Protein AF-A0A061FHM3-F1 (afdb_monomer_lite)

Sequence (66 aa):
MNWRVILISDNNFDGYCPHIVHTVQNLIVLNLGSNRFKERSLNSLETSKTFHVLELEPNSFNASIF

pLDDT: mean 80.97, std 13.06, range [45.34, 97.12]

InterPro domains:
  IPR032675 Leucine-rich repeat domain superfamily [G3DSA:3.80.10.10] (1-66)

Radius of gyration: 11.08 Å; chains: 1; bounding box: 31×23×23 Å

Secondary structure (DSSP, 8-state):
----EEE--SS--EEEPPTHHHH-TT--EEE--SSEEE---THHHHHH---SEEE--SSS--GGG-

Organism: Theobroma cacao (NCBI:txid3641)

Structure (mmCIF, N/CA/C/O backbone):
data_AF-A0A061FHM3-F1
#
_entry.id   AF-A0A061FHM3-F1
#
loop_
_atom_site.group_PDB
_atom_site.id
_atom_site.type_symbol
_atom_site.label_atom_id
_atom_site.label_alt_id
_atom_site.label_comp_id
_atom_site.label_asym_id
_atom_site.label_entity_id
_atom_site.label_seq_id
_atom_site.pdbx_PDB_ins_code
_atom_site.Cartn_x
_atom_site.Cartn_y
_atom_site.Cartn_z
_atom_site.occupancy
_atom_site.B_iso_or_equiv
_atom_site.auth_seq_id
_atom_site.auth_comp_id
_atom_site.auth_asym_id
_atom_site.auth_atom_id
_atom_site.pdbx_PDB_model_num
ATOM 1 N N . MET A 1 1 ? -18.798 9.314 -3.715 1.00 55.88 1 MET A N 1
ATOM 2 C CA . MET A 1 1 ? -19.090 7.883 -3.460 1.00 55.88 1 MET A CA 1
ATOM 3 C C . MET A 1 1 ? -18.594 7.525 -2.062 1.00 55.88 1 MET A C 1
ATOM 5 O O . MET A 1 1 ? -17.580 8.077 -1.658 1.00 55.88 1 MET A O 1
ATOM 9 N N . ASN A 1 2 ? -19.297 6.667 -1.313 1.00 69.88 2 ASN A N 1
ATOM 10 C CA . ASN A 1 2 ? -18.962 6.331 0.082 1.00 69.88 2 ASN A CA 1
ATOM 11 C C . ASN A 1 2 ? -18.252 4.971 0.170 1.00 69.88 2 ASN A C 1
ATOM 13 O O . ASN A 1 2 ? -18.827 3.984 0.623 1.00 69.88 2 ASN A O 1
ATOM 17 N N . TRP A 1 3 ? -17.037 4.893 -0.367 1.00 78.50 3 TRP A N 1
ATOM 18 C CA . TRP A 1 3 ? -16.282 3.641 -0.374 1.00 78.50 3 TRP A CA 1
ATOM 19 C C . TRP A 1 3 ? -15.565 3.483 0.962 1.00 78.50 3 TRP A C 1
ATOM 21 O O . TRP A 1 3 ? -14.798 4.351 1.370 1.00 78.50 3 TRP A O 1
ATOM 31 N N . ARG A 1 4 ? -15.857 2.384 1.657 1.00 89.94 4 ARG A N 1
ATOM 32 C CA . ARG A 1 4 ? -15.275 2.072 2.971 1.00 89.94 4 ARG A CA 1
ATOM 33 C C . ARG A 1 4 ? -14.298 0.902 2.921 1.00 89.94 4 ARG A C 1
ATOM 35 O O . ARG A 1 4 ? -13.446 0.790 3.794 1.00 89.94 4 ARG A O 1
ATOM 42 N N . VAL A 1 5 ? -14.411 0.066 1.892 1.00 91.81 5 VAL A N 1
ATOM 43 C CA . VAL A 1 5 ? -1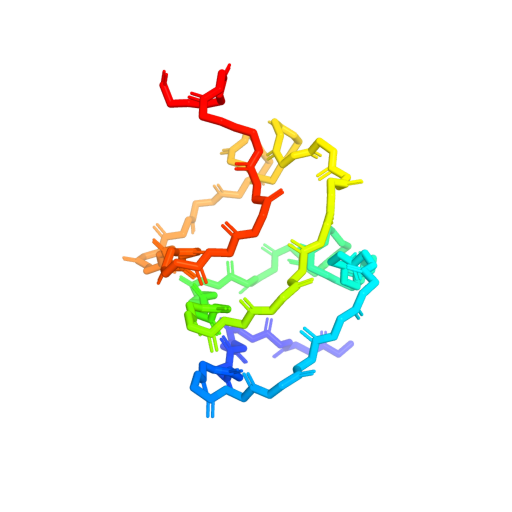3.681 -1.193 1.752 1.00 91.81 5 VAL A CA 1
ATOM 44 C C . VAL A 1 5 ? -13.184 -1.320 0.315 1.00 91.81 5 VAL A C 1
ATOM 46 O O . VAL A 1 5 ? -13.976 -1.188 -0.618 1.00 91.81 5 VAL A O 1
ATOM 49 N N . ILE A 1 6 ? -11.887 -1.573 0.146 1.00 91.00 6 ILE A N 1
ATOM 50 C CA . ILE A 1 6 ? -11.259 -1.935 -1.128 1.00 91.00 6 ILE A CA 1
ATOM 51 C C . ILE A 1 6 ? -10.478 -3.230 -0.898 1.00 91.00 6 ILE A C 1
ATOM 53 O O . ILE A 1 6 ? -9.553 -3.252 -0.089 1.00 91.00 6 ILE A O 1
ATOM 57 N N . LEU A 1 7 ? -10.866 -4.294 -1.603 1.00 93.56 7 LEU A N 1
ATOM 58 C CA . LEU A 1 7 ? -10.240 -5.615 -1.541 1.00 93.56 7 LEU A CA 1
ATOM 59 C C . LEU A 1 7 ? -9.910 -6.057 -2.964 1.00 93.56 7 LEU A C 1
ATOM 61 O O . LEU A 1 7 ? -10.816 -6.371 -3.734 1.00 93.56 7 LEU A O 1
ATOM 65 N N . ILE A 1 8 ? -8.628 -6.037 -3.314 1.00 93.31 8 ILE A N 1
ATOM 66 C CA . ILE A 1 8 ? -8.138 -6.459 -4.633 1.00 93.31 8 ILE A CA 1
ATOM 67 C C . ILE A 1 8 ? -6.852 -7.284 -4.517 1.00 93.31 8 ILE A C 1
ATOM 69 O O . ILE A 1 8 ? -6.000 -7.251 -5.408 1.00 93.31 8 ILE A O 1
ATOM 73 N N . SER A 1 9 ? -6.699 -7.998 -3.401 1.00 94.75 9 SER A N 1
ATOM 74 C CA . SER A 1 9 ? -5.539 -8.849 -3.165 1.00 94.75 9 SER A CA 1
ATOM 75 C C . SER A 1 9 ? -5.455 -10.001 -4.163 1.00 94.75 9 SER A C 1
ATOM 77 O O . SER A 1 9 ? -6.443 -10.339 -4.816 1.00 94.75 9 SER A O 1
ATOM 79 N N . ASP A 1 10 ? -4.269 -10.592 -4.276 1.00 97.12 10 ASP A N 1
ATOM 80 C CA . ASP A 1 10 ? -4.023 -11.839 -5.015 1.00 97.12 10 ASP A CA 1
ATOM 81 C C . ASP A 1 10 ? -4.330 -11.721 -6.510 1.00 97.12 10 ASP A C 1
ATOM 83 O O . ASP A 1 10 ? -5.058 -12.514 -7.108 1.00 97.12 10 ASP A O 1
ATOM 87 N N . ASN A 1 11 ? -3.760 -10.686 -7.122 1.00 96.31 11 ASN A N 1
ATOM 88 C CA . ASN A 1 11 ? -3.926 -10.385 -8.535 1.00 96.31 11 ASN A CA 1
ATOM 89 C C . ASN A 1 11 ? -2.574 -10.070 -9.196 1.00 96.31 11 ASN A C 1
ATOM 91 O O . ASN A 1 11 ? -1.503 -10.085 -8.589 1.00 96.31 11 ASN A O 1
ATOM 95 N N . ASN A 1 12 ? -2.609 -9.809 -10.502 1.00 95.50 12 ASN A N 1
ATOM 96 C CA . ASN A 1 12 ? -1.438 -9.391 -11.272 1.00 95.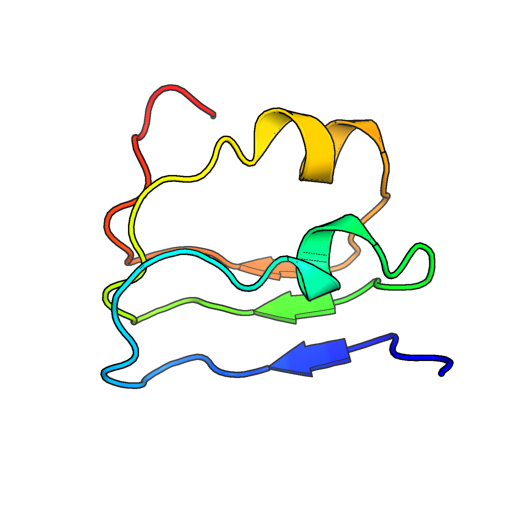50 12 ASN A CA 1
ATOM 97 C C . ASN A 1 12 ? -1.449 -7.889 -11.587 1.00 95.50 12 ASN A C 1
ATOM 99 O O . ASN A 1 12 ? -0.826 -7.486 -12.568 1.00 95.50 12 ASN A O 1
ATOM 103 N N . PHE A 1 13 ? -2.145 -7.069 -10.790 1.00 93.00 13 PHE A N 1
ATOM 104 C CA . PHE A 1 13 ? -2.200 -5.629 -11.028 1.00 93.00 13 PHE A CA 1
ATOM 105 C C . PHE A 1 13 ? -0.816 -5.004 -10.886 1.00 93.00 13 PHE A C 1
ATOM 107 O O . PHE A 1 13 ? -0.082 -5.300 -9.944 1.00 93.00 13 PHE A O 1
ATOM 114 N N . ASP A 1 14 ? -0.467 -4.140 -11.832 1.00 91.31 14 ASP A N 1
ATOM 115 C CA . ASP A 1 14 ? 0.815 -3.458 -11.903 1.00 91.31 14 ASP A CA 1
ATOM 116 C C . ASP A 1 14 ? 0.641 -1.942 -12.100 1.00 91.31 14 ASP A C 1
ATOM 118 O O . ASP A 1 14 ? -0.467 -1.404 -12.139 1.00 91.31 14 ASP A O 1
ATOM 122 N N . GLY A 1 15 ? 1.762 -1.222 -12.152 1.00 88.56 15 GLY A N 1
ATOM 123 C CA . GLY A 1 15 ? 1.751 0.241 -12.171 1.00 88.56 15 GLY A CA 1
ATOM 124 C C . GLY A 1 15 ? 1.558 0.830 -10.774 1.00 88.56 15 GLY A C 1
ATOM 125 O O . GLY A 1 15 ? 1.890 0.196 -9.780 1.00 88.56 15 GLY A O 1
ATOM 126 N N . TYR A 1 16 ? 1.092 2.071 -10.679 1.00 84.31 16 TYR A N 1
ATOM 127 C CA . TYR A 1 16 ? 0.994 2.786 -9.403 1.00 84.31 16 TYR A CA 1
ATOM 128 C C . TYR A 1 16 ? -0.307 2.486 -8.656 1.00 84.31 16 TYR A C 1
ATOM 130 O O . TYR A 1 16 ? -1.348 2.278 -9.277 1.00 84.31 16 TYR A O 1
ATOM 138 N N . CYS A 1 17 ? -0.267 2.561 -7.321 1.00 80.06 17 CYS A N 1
ATOM 139 C CA . CYS A 1 17 ? -1.482 2.528 -6.505 1.00 80.06 17 CYS A CA 1
ATOM 140 C C . CYS A 1 17 ? -2.482 3.611 -6.984 1.00 80.06 17 CYS A C 1
ATOM 142 O O . CYS A 1 17 ? -2.085 4.768 -7.199 1.00 80.06 17 CYS A O 1
ATOM 144 N N . PRO A 1 18 ? -3.769 3.272 -7.195 1.00 78.75 18 PRO A N 1
ATOM 145 C CA . PRO A 1 18 ? -4.725 4.203 -7.779 1.00 78.75 18 PRO A CA 1
ATOM 146 C C . PRO A 1 18 ? -5.000 5.400 -6.855 1.00 78.75 18 PRO A C 1
ATOM 148 O O . PRO A 1 18 ? -5.225 5.258 -5.656 1.00 78.75 18 PRO A O 1
ATOM 151 N N . HIS A 1 19 ? -5.058 6.610 -7.429 1.00 78.81 19 HIS A N 1
ATOM 152 C CA . HIS A 1 19 ? -5.200 7.870 -6.675 1.00 78.81 19 HIS A CA 1
ATOM 153 C C . HIS A 1 19 ? -6.453 7.925 -5.778 1.00 78.81 19 HIS A C 1
ATOM 155 O O . HIS A 1 19 ? -6.480 8.627 -4.765 1.00 78.81 19 HIS A O 1
ATOM 161 N N . ILE A 1 20 ? -7.478 7.135 -6.109 1.00 79.31 20 ILE A N 1
ATOM 162 C CA . ILE A 1 20 ? -8.707 7.007 -5.321 1.00 79.31 20 ILE A CA 1
ATOM 163 C C . ILE A 1 20 ? -8.424 6.626 -3.860 1.00 79.31 20 ILE A C 1
ATOM 165 O O . ILE A 1 20 ? -9.070 7.156 -2.955 1.00 79.31 20 ILE A O 1
ATOM 169 N N . VAL A 1 21 ? -7.397 5.803 -3.619 1.00 80.56 21 VAL A N 1
ATOM 170 C CA . VAL A 1 21 ? -6.999 5.359 -2.279 1.00 80.56 21 VAL A CA 1
ATOM 171 C C . VAL A 1 21 ? -6.552 6.547 -1.423 1.00 80.56 21 VAL A C 1
ATOM 173 O O . VAL A 1 21 ? -6.784 6.540 -0.219 1.00 80.56 21 VAL A O 1
ATOM 176 N N . HIS A 1 22 ? -6.032 7.624 -2.023 1.00 79.00 22 HIS A N 1
ATOM 177 C CA . HIS A 1 22 ? -5.688 8.866 -1.321 1.00 79.00 22 HIS A CA 1
ATOM 178 C C . HIS A 1 22 ? -6.911 9.769 -1.103 1.00 79.00 22 HIS A C 1
ATOM 180 O O . HIS A 1 22 ? -7.085 10.321 -0.022 1.00 79.00 22 HIS A O 1
ATOM 186 N N . THR A 1 23 ? -7.822 9.866 -2.071 1.00 81.69 23 THR A N 1
ATOM 187 C CA . THR A 1 23 ? -8.946 10.830 -2.017 1.00 81.69 23 THR A CA 1
ATOM 188 C C . THR A 1 23 ? -10.151 10.389 -1.175 1.00 81.69 23 THR A C 1
ATOM 190 O O . THR A 1 23 ? -10.882 11.232 -0.658 1.00 81.69 23 THR A O 1
ATOM 193 N N . VAL A 1 24 ? -10.376 9.084 -0.987 1.00 84.62 24 VAL A N 1
ATOM 194 C CA . VAL A 1 24 ? -11.552 8.583 -0.251 1.00 84.62 24 VAL A CA 1
ATOM 195 C C . VAL A 1 24 ? -11.311 8.612 1.259 1.00 84.62 24 VAL A C 1
ATOM 197 O O . VAL A 1 24 ? -10.675 7.713 1.802 1.00 84.62 24 VAL A O 1
ATOM 200 N N . GLN A 1 25 ? -11.814 9.633 1.952 1.00 83.75 25 GLN A N 1
ATOM 201 C CA . GLN A 1 25 ? -11.560 9.837 3.390 1.00 83.75 25 GLN A CA 1
ATOM 202 C C . GLN A 1 25 ? -12.213 8.795 4.311 1.00 83.75 25 GLN A C 1
ATOM 204 O O . GLN A 1 25 ? -11.701 8.527 5.389 1.00 83.75 25 GLN A O 1
ATOM 209 N N . ASN A 1 26 ? -13.306 8.163 3.878 1.00 87.75 26 ASN A N 1
ATOM 210 C CA . ASN A 1 26 ? -14.049 7.192 4.692 1.00 87.75 26 ASN A CA 1
ATOM 211 C C . ASN A 1 26 ? -13.549 5.744 4.545 1.00 87.75 26 ASN A C 1
ATOM 213 O O . ASN A 1 26 ? -14.241 4.820 4.988 1.00 87.75 26 ASN A O 1
ATOM 217 N N . LEU A 1 27 ? -12.406 5.539 3.882 1.00 88.62 27 LEU A N 1
ATOM 218 C CA . LEU A 1 27 ? -11.828 4.220 3.646 1.00 88.62 27 LEU A CA 1
ATOM 219 C C . LEU A 1 27 ? -11.267 3.663 4.960 1.00 88.62 27 LEU A C 1
ATOM 221 O O . LEU A 1 27 ? -10.402 4.281 5.570 1.00 88.62 27 LEU A O 1
ATOM 225 N N . ILE A 1 28 ? -11.771 2.504 5.385 1.00 91.12 28 ILE A N 1
ATOM 226 C CA . ILE A 1 28 ? -11.398 1.852 6.651 1.00 91.12 28 ILE A CA 1
ATOM 227 C C . ILE A 1 28 ? -10.730 0.492 6.445 1.00 91.12 28 ILE A C 1
ATOM 229 O O . ILE A 1 28 ? -10.044 0.019 7.346 1.00 91.12 28 ILE A O 1
ATOM 233 N N . VAL A 1 29 ? -10.919 -0.130 5.279 1.00 91.88 29 VAL A N 1
ATOM 234 C CA . VAL A 1 29 ? -10.270 -1.387 4.894 1.00 91.88 29 VAL A CA 1
ATOM 235 C C . VAL A 1 29 ? -9.642 -1.207 3.522 1.00 91.88 29 VAL A C 1
ATOM 237 O O . VAL A 1 29 ? -10.337 -0.885 2.553 1.00 91.88 29 VAL A O 1
ATOM 240 N N . LEU A 1 30 ? -8.339 -1.446 3.450 1.00 90.81 30 LEU A N 1
ATOM 241 C CA . LEU A 1 30 ? -7.573 -1.485 2.217 1.00 90.81 30 LEU A CA 1
ATOM 242 C C . LEU A 1 30 ? -6.732 -2.758 2.200 1.00 90.81 30 LEU A C 1
ATOM 244 O O . LEU A 1 30 ? -5.826 -2.902 3.014 1.00 90.81 30 LEU A O 1
ATOM 248 N N . ASN A 1 31 ? -7.025 -3.656 1.262 1.00 92.50 31 ASN A N 1
ATOM 249 C CA . ASN A 1 31 ? -6.190 -4.817 0.985 1.00 92.50 31 ASN A CA 1
ATOM 250 C C . ASN A 1 31 ? -5.771 -4.823 -0.490 1.00 92.50 31 ASN A C 1
ATOM 252 O O . ASN A 1 31 ? -6.590 -5.066 -1.384 1.00 92.50 31 ASN A O 1
ATOM 256 N N . LEU A 1 32 ? -4.493 -4.525 -0.714 1.00 91.94 32 LEU A N 1
ATOM 257 C CA . LEU A 1 32 ? -3.814 -4.538 -2.009 1.00 91.94 32 LEU A CA 1
ATOM 258 C C . LEU A 1 32 ? -2.771 -5.660 -2.108 1.00 91.94 32 LEU A C 1
ATOM 260 O O . LEU A 1 32 ? -2.052 -5.711 -3.107 1.00 91.94 32 LEU A O 1
ATOM 264 N N . GLY A 1 33 ? -2.658 -6.513 -1.086 1.00 92.25 33 GLY A N 1
ATOM 265 C CA . GLY A 1 33 ? -1.602 -7.515 -0.958 1.00 92.25 33 GLY A CA 1
ATOM 266 C C . GLY A 1 33 ? -1.511 -8.466 -2.150 1.00 92.25 33 GLY A C 1
ATOM 267 O O . GLY A 1 33 ? -2.455 -8.612 -2.928 1.00 92.25 33 GLY A O 1
ATOM 268 N N . SER A 1 34 ? -0.358 -9.104 -2.319 1.00 95.25 34 SER A N 1
ATOM 269 C CA . SER A 1 34 ? -0.102 -10.048 -3.415 1.00 95.25 34 SER A CA 1
ATOM 270 C C . SER A 1 34 ? -0.387 -9.466 -4.809 1.00 95.25 34 SER A C 1
ATOM 272 O O . SER A 1 34 ? -1.156 -10.032 -5.586 1.00 95.25 34 SER A O 1
ATOM 274 N N . ASN A 1 35 ? 0.223 -8.323 -5.130 1.00 93.62 35 ASN A N 1
ATOM 275 C CA . ASN A 1 35 ? 0.148 -7.680 -6.448 1.00 93.62 35 ASN A CA 1
ATOM 276 C C . ASN A 1 35 ? 1.545 -7.212 -6.916 1.00 93.62 35 ASN A C 1
ATOM 278 O O . ASN A 1 35 ? 2.577 -7.579 -6.352 1.00 93.62 35 ASN A O 1
ATOM 282 N N . ARG A 1 36 ? 1.604 -6.432 -8.003 1.00 92.94 36 ARG A N 1
ATOM 283 C CA . ARG A 1 36 ? 2.828 -5.840 -8.575 1.00 92.94 36 ARG A CA 1
ATOM 284 C C . ARG A 1 36 ? 2.775 -4.309 -8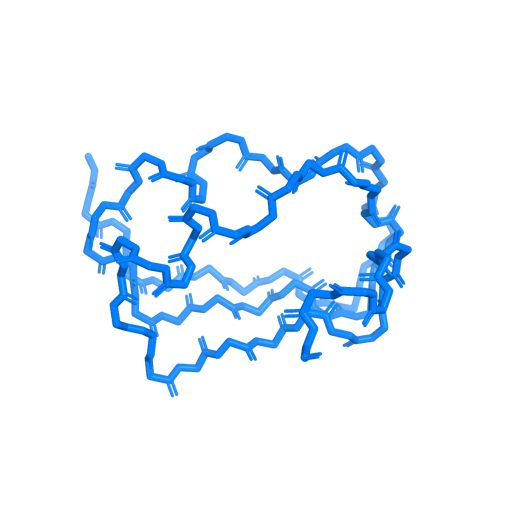.572 1.00 92.94 36 ARG A C 1
ATOM 286 O O . ARG A 1 36 ? 3.370 -3.667 -9.445 1.00 92.94 36 ARG A O 1
ATOM 293 N N . PHE A 1 37 ? 2.050 -3.718 -7.621 1.00 89.19 37 PHE A N 1
ATOM 294 C CA . PHE A 1 37 ? 1.968 -2.269 -7.495 1.00 89.19 37 PHE A CA 1
ATOM 295 C C . PHE A 1 37 ? 3.337 -1.670 -7.167 1.00 89.19 37 PHE A C 1
ATOM 297 O O . PHE A 1 37 ? 4.129 -2.221 -6.400 1.00 89.19 37 PHE A O 1
ATOM 304 N N . LYS A 1 38 ? 3.592 -0.522 -7.785 1.00 82.25 38 LYS A N 1
ATOM 305 C CA . LYS A 1 38 ? 4.813 0.274 -7.734 1.00 82.25 38 LYS A CA 1
ATOM 306 C C . LYS A 1 38 ? 4.546 1.596 -7.021 1.00 82.25 38 LYS A C 1
ATOM 308 O O . LYS A 1 38 ? 3.408 2.042 -6.857 1.00 82.25 38 LYS A O 1
ATOM 313 N N . GLU A 1 39 ? 5.637 2.219 -6.612 1.00 69.69 39 GLU A N 1
ATOM 314 C CA . GLU A 1 39 ? 5.689 3.355 -5.701 1.00 69.69 39 GLU A CA 1
ATOM 315 C C . GLU A 1 39 ? 4.845 4.577 -6.112 1.00 69.69 39 GLU A C 1
ATOM 317 O O . GLU A 1 39 ? 5.136 5.273 -7.077 1.00 69.69 39 GLU A O 1
ATOM 322 N N . ARG A 1 40 ? 3.876 4.947 -5.275 1.00 59.62 40 ARG A N 1
ATOM 323 C CA . ARG A 1 40 ? 3.600 6.357 -4.976 1.00 59.62 40 ARG A CA 1
ATOM 324 C C . ARG A 1 40 ? 3.595 6.449 -3.460 1.00 59.62 40 ARG A C 1
ATOM 326 O O . ARG A 1 40 ? 2.929 5.632 -2.835 1.00 59.62 40 ARG A O 1
ATOM 333 N N . SER A 1 41 ? 4.369 7.371 -2.888 1.00 63.00 41 SER A N 1
ATOM 334 C CA . SER A 1 41 ? 4.532 7.499 -1.433 1.00 63.00 41 SER A CA 1
ATOM 335 C C . SER A 1 41 ? 3.192 7.344 -0.693 1.00 63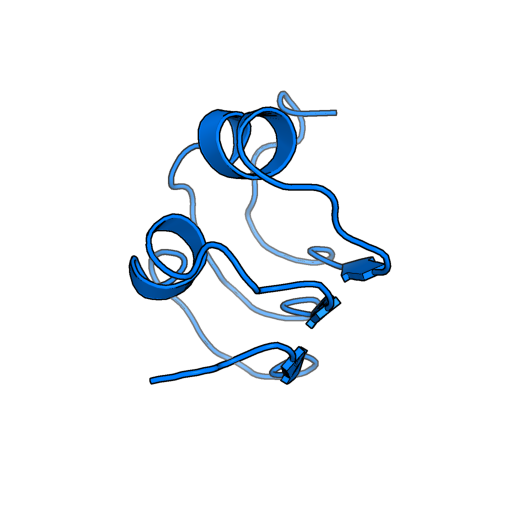.00 41 SER A C 1
ATOM 337 O O . SER A 1 41 ? 2.269 8.149 -0.864 1.00 63.00 41 SER A O 1
ATOM 339 N N . LEU A 1 42 ? 3.092 6.287 0.120 1.00 63.66 42 LEU A N 1
ATOM 340 C CA . LEU A 1 42 ? 1.936 6.005 0.977 1.00 63.66 42 LEU A CA 1
ATOM 341 C C . LEU A 1 42 ? 2.011 6.765 2.307 1.00 63.66 42 LEU A C 1
ATOM 343 O O . LEU A 1 42 ? 1.081 6.690 3.100 1.00 63.66 42 LEU A O 1
ATOM 347 N N . ASN A 1 43 ? 3.047 7.583 2.517 1.00 64.38 43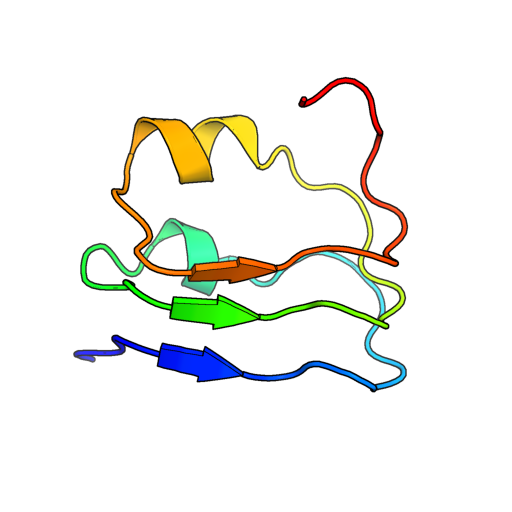 ASN A N 1
ATOM 348 C CA . ASN A 1 43 ? 3.241 8.388 3.727 1.00 64.38 43 ASN A CA 1
ATOM 349 C C . ASN A 1 43 ? 2.030 9.302 3.993 1.00 64.38 43 ASN A C 1
ATOM 351 O O . ASN A 1 43 ? 1.668 9.571 5.135 1.00 64.38 43 ASN A O 1
ATOM 355 N N . SER A 1 44 ? 1.371 9.770 2.927 1.00 63.62 44 SER A N 1
ATOM 356 C CA . SER A 1 44 ? 0.134 10.559 3.024 1.00 63.62 44 SER A CA 1
ATOM 357 C C . SER A 1 44 ? -1.098 9.729 3.396 1.00 63.62 44 SER A C 1
ATOM 359 O O . SER A 1 44 ? -2.084 10.280 3.876 1.00 63.62 44 SER A O 1
ATOM 361 N N . LEU A 1 45 ? -1.076 8.418 3.157 1.00 68.31 45 LEU A N 1
ATOM 362 C CA . LEU A 1 45 ? -2.207 7.521 3.367 1.00 68.31 45 LEU A CA 1
ATOM 363 C C . LEU A 1 45 ? -2.416 7.228 4.853 1.00 68.31 45 LEU A C 1
ATOM 365 O O . LEU A 1 45 ? -3.534 7.357 5.341 1.00 68.31 45 LEU A O 1
ATOM 369 N N . GLU A 1 46 ? -1.339 6.888 5.559 1.00 62.25 46 GLU A N 1
ATOM 370 C CA . GLU A 1 46 ? -1.373 6.547 6.987 1.00 62.25 46 GLU A CA 1
ATOM 371 C C . GLU A 1 46 ? -1.531 7.780 7.879 1.00 62.25 46 GLU A C 1
ATOM 373 O O . GLU A 1 46 ? -2.175 7.725 8.920 1.00 62.25 46 GLU A O 1
ATOM 378 N N . THR A 1 47 ? -1.004 8.928 7.447 1.00 64.94 47 THR A N 1
ATOM 379 C CA . THR A 1 47 ? -1.110 10.180 8.211 1.00 64.94 47 THR A CA 1
ATOM 380 C C . THR A 1 47 ? -2.471 10.861 8.077 1.00 64.94 47 THR A C 1
ATOM 382 O O . THR A 1 47 ? -2.854 11.630 8.956 1.00 64.94 47 THR A O 1
ATOM 385 N N . SER A 1 48 ? -3.218 10.599 6.997 1.00 70.50 48 SER A N 1
ATOM 386 C CA . SER A 1 48 ? -4.514 11.248 6.741 1.00 70.50 48 SER A CA 1
ATOM 387 C C . SER A 1 48 ? -5.734 10.391 7.085 1.00 70.50 48 SER A C 1
ATOM 389 O O . SER A 1 48 ? -6.857 10.899 7.022 1.00 70.50 48 SER A O 1
ATOM 391 N N . LYS A 1 49 ? -5.549 9.104 7.418 1.00 76.88 49 LYS A N 1
ATOM 392 C CA . LYS A 1 49 ? -6.646 8.143 7.611 1.00 76.88 49 LYS A CA 1
ATOM 393 C C . LYS A 1 49 ? -6.347 7.146 8.715 1.00 76.88 49 LYS A C 1
ATOM 395 O O . LYS A 1 49 ? -5.220 6.706 8.890 1.00 76.88 49 LYS A O 1
ATOM 400 N N . THR A 1 50 ? -7.403 6.713 9.393 1.00 82.19 50 THR A N 1
ATOM 401 C CA . THR A 1 50 ? -7.341 5.599 10.342 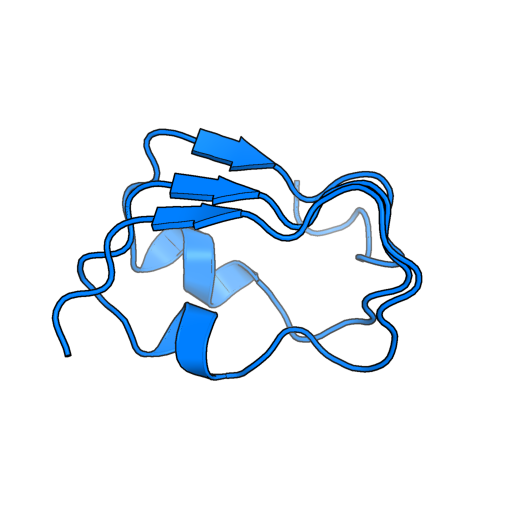1.00 82.19 50 THR A CA 1
ATOM 402 C C . THR A 1 50 ? -7.906 4.346 9.681 1.00 82.19 50 THR A C 1
ATOM 404 O O . THR A 1 50 ? -9.123 4.196 9.541 1.00 82.19 50 THR A O 1
ATOM 407 N N . PHE A 1 51 ? -7.021 3.443 9.265 1.00 83.25 51 PHE A N 1
ATOM 408 C CA . PHE A 1 51 ? -7.405 2.131 8.751 1.00 83.25 51 PHE A CA 1
ATOM 409 C C . PHE A 1 51 ? -7.655 1.154 9.905 1.00 83.25 51 PHE A C 1
ATOM 411 O O . PHE A 1 51 ? -6.901 1.118 10.871 1.00 83.25 51 PHE A O 1
ATOM 418 N N . HIS A 1 52 ? -8.708 0.343 9.792 1.00 90.69 52 HIS A N 1
ATOM 419 C CA . HIS A 1 52 ? -8.887 -0.846 10.633 1.00 90.69 52 HIS A CA 1
ATOM 420 C C . HIS A 1 52 ? -8.087 -2.026 10.077 1.00 90.69 52 HIS A C 1
ATOM 422 O O . HIS A 1 52 ? -7.620 -2.868 10.835 1.00 90.69 52 HIS A O 1
ATOM 428 N N . VAL A 1 53 ? -7.951 -2.086 8.749 1.00 89.50 53 VAL A N 1
ATOM 429 C CA . VAL A 1 53 ? -7.150 -3.083 8.037 1.00 89.50 53 VAL A CA 1
ATOM 430 C C . VAL A 1 53 ? -6.391 -2.374 6.923 1.00 89.50 53 VAL A C 1
ATOM 432 O O . VAL A 1 53 ? -7.009 -1.733 6.065 1.00 89.50 53 VAL A O 1
ATOM 435 N N . LEU A 1 54 ? -5.069 -2.509 6.949 1.00 88.94 54 LEU A N 1
ATOM 436 C CA . LEU A 1 54 ? -4.156 -2.061 5.908 1.00 88.94 54 LEU A CA 1
ATOM 437 C C . LEU A 1 54 ? -3.240 -3.233 5.560 1.00 88.94 54 LEU A C 1
ATOM 439 O O . LEU A 1 54 ? -2.348 -3.564 6.332 1.00 88.94 54 LEU A O 1
ATOM 443 N N . GLU A 1 55 ? -3.501 -3.868 4.422 1.00 90.19 55 GLU A N 1
ATOM 444 C CA . GLU A 1 55 ? -2.681 -4.950 3.883 1.00 90.19 55 GLU A CA 1
ATOM 445 C C . GLU A 1 55 ? -2.137 -4.522 2.522 1.00 90.19 55 GLU A C 1
ATOM 447 O O . GLU A 1 55 ? -2.890 -4.175 1.604 1.00 90.19 55 GLU A O 1
ATOM 452 N N . LEU A 1 56 ? -0.816 -4.503 2.411 1.00 87.56 56 LEU A N 1
ATOM 453 C CA . LEU A 1 56 ? -0.097 -3.968 1.261 1.00 87.56 56 LEU A CA 1
ATOM 454 C C . LEU A 1 56 ? 0.942 -4.948 0.733 1.00 87.56 56 LEU A C 1
ATOM 456 O O . LEU A 1 56 ? 1.431 -4.746 -0.376 1.00 87.56 56 LEU A O 1
ATOM 460 N N . GLU A 1 57 ? 1.282 -5.996 1.475 1.00 87.75 57 GLU A N 1
ATOM 461 C CA . GLU A 1 57 ? 2.344 -6.914 1.097 1.00 87.75 57 GLU A CA 1
ATOM 462 C C . GLU A 1 57 ? 1.783 -8.251 0.581 1.00 87.75 57 GLU A C 1
ATOM 464 O O . GLU A 1 57 ? 0.661 -8.638 0.901 1.00 87.75 57 GLU A O 1
ATOM 469 N N . PRO A 1 58 ? 2.529 -8.971 -0.272 1.00 89.56 58 PRO A N 1
ATOM 470 C CA . PRO A 1 58 ? 3.698 -8.504 -1.011 1.00 89.56 58 PRO A CA 1
ATOM 471 C C . PRO A 1 58 ? 3.301 -7.610 -2.205 1.00 89.56 58 PRO A C 1
ATOM 473 O O . PRO A 1 58 ? 2.407 -7.932 -2.985 1.00 89.56 58 PRO A O 1
ATOM 476 N N . ASN A 1 59 ? 4.014 -6.496 -2.367 1.00 87.75 59 ASN A N 1
ATOM 477 C CA . ASN A 1 59 ? 4.020 -5.629 -3.552 1.00 87.75 59 ASN A CA 1
ATOM 478 C C . ASN A 1 59 ? 5.446 -5.093 -3.759 1.00 87.75 59 ASN A C 1
ATOM 480 O O . ASN A 1 59 ? 6.355 -5.417 -3.000 1.00 87.75 59 ASN A O 1
ATOM 484 N N . SER A 1 60 ? 5.671 -4.252 -4.770 1.00 85.12 60 SER A N 1
ATOM 485 C CA . SER A 1 60 ? 6.949 -3.547 -4.964 1.00 85.12 60 SER A CA 1
ATOM 486 C C . SER A 1 60 ? 6.974 -2.182 -4.260 1.00 85.12 60 SER A C 1
ATOM 488 O O . SER A 1 60 ? 7.514 -1.213 -4.798 1.00 85.12 60 SER A O 1
ATOM 490 N N . PHE A 1 61 ? 6.354 -2.081 -3.081 1.00 76.56 61 PHE A N 1
ATOM 491 C CA . PHE A 1 61 ? 6.450 -0.888 -2.241 1.00 76.56 61 PHE A CA 1
ATOM 492 C C . PHE A 1 61 ? 7.823 -0.850 -1.562 1.00 76.56 61 PHE A C 1
ATOM 494 O O . PHE A 1 61 ? 8.364 -1.885 -1.181 1.00 76.56 61 PHE A O 1
ATOM 501 N N . ASN A 1 62 ? 8.427 0.336 -1.463 1.00 64.62 62 ASN A N 1
ATOM 502 C CA . ASN A 1 62 ? 9.731 0.469 -0.827 1.00 64.62 62 ASN A CA 1
ATOM 503 C C . ASN A 1 62 ? 9.578 0.286 0.691 1.00 64.62 62 ASN A C 1
ATOM 505 O O . ASN A 1 62 ? 8.738 0.939 1.305 1.00 64.62 62 ASN A O 1
ATOM 509 N N . ALA A 1 63 ? 10.406 -0.575 1.286 1.00 53.59 63 ALA A N 1
ATOM 510 C CA . ALA A 1 63 ? 10.371 -0.914 2.711 1.00 53.59 63 ALA A CA 1
ATOM 511 C C . ALA A 1 63 ? 10.733 0.265 3.635 1.00 53.59 63 ALA A C 1
ATOM 513 O O . ALA A 1 63 ? 10.582 0.169 4.845 1.00 53.59 63 ALA A O 1
ATOM 514 N N . SER A 1 64 ? 11.196 1.393 3.084 1.00 52.31 64 SER A N 1
ATOM 515 C CA . SER A 1 64 ? 11.567 2.599 3.843 1.00 52.31 64 SER A CA 1
ATOM 516 C C . SER A 1 64 ? 10.383 3.380 4.439 1.00 52.31 64 SER A C 1
ATOM 518 O O . SER A 1 64 ? 10.565 4.528 4.839 1.00 52.31 64 SER A O 1
ATOM 520 N N . ILE A 1 65 ? 9.176 2.810 4.431 1.00 51.00 65 ILE A N 1
ATOM 521 C CA . ILE A 1 65 ? 7.930 3.468 4.853 1.00 51.00 65 ILE A CA 1
ATOM 522 C C . ILE A 1 65 ? 7.351 2.818 6.130 1.00 51.00 65 ILE A C 1
ATOM 524 O O . ILE A 1 65 ? 6.382 3.342 6.666 1.00 51.00 65 ILE A O 1
ATOM 528 N N . PHE A 1 66 ? 7.958 1.742 6.647 1.00 45.34 66 PHE A N 1
ATOM 529 C CA . PHE A 1 66 ? 7.615 1.159 7.952 1.00 45.34 66 PHE A CA 1
ATOM 530 C C . PHE A 1 66 ? 8.536 1.663 9.067 1.00 45.34 66 PHE A C 1
ATOM 532 O O . PHE A 1 66 ? 9.765 1.742 8.829 1.00 45.34 66 PHE A O 1
#

Foldseek 3Di:
DQDAEDADEQDADEEADDCVLLVRANHAYDAHEHYAHDDDDCLSNVVRHHHPYDHRPDYHYDPPND